Protein AF-A0A9X1S816-F1 (afdb_monomer_lite)

Secondary structure (DSSP, 8-state):
-HHHHHHHHHHHHHHHT-S---HHHHHHHHHHHHHHHHHTHHHHHHHHHHHHH-HHHHHHHHHHHHHHHHT-STTTTT-SSHHHHHHHHHHHHHHHHHHHHHHIIIIIS---TTHHHHHHHHHHHHHHHHS--

Foldseek 3Di:
DVVLLVVVLVLLVVVLVDPDQDLVSLLVSLVVVLVSCLVCLVVLVVLVVCVVVDVVSVVVVLVSLLVSLLPRDNLCVQPPDVVSSVVLSVLSSVLVVLSSVVSCCVRNVVVVVCVVVSSSVSSVSVSVSNDDD

Radius of gyration: 14.74 Å; chains: 1; bounding box: 39×20×40 Å

Organism: NCBI:txid2886936

pLDDT: mean 92.99, std 6.08, range [59.59, 97.62]

Structure (mmCIF, N/CA/C/O backbone):
data_AF-A0A9X1S816-F1
#
_entry.id   AF-A0A9X1S816-F1
#
loop_
_atom_site.group_PDB
_atom_site.id
_atom_site.type_symbol
_atom_site.label_atom_id
_atom_site.label_alt_id
_atom_site.label_comp_id
_atom_site.label_asym_id
_atom_site.label_entity_id
_atom_site.label_seq_id
_atom_site.pdbx_PDB_ins_code
_atom_site.Cartn_x
_atom_site.Cartn_y
_atom_site.Cartn_z
_atom_site.occupancy
_atom_site.B_iso_or_equiv
_atom_site.auth_seq_id
_atom_site.auth_comp_id
_atom_site.auth_asym_id
_atom_site.auth_atom_id
_atom_site.pdbx_PDB_model_num
ATOM 1 N N . MET A 1 1 ? -1.906 -6.540 -16.937 1.00 63.69 1 MET A N 1
ATOM 2 C CA . MET A 1 1 ? -2.715 -5.654 -16.070 1.00 63.69 1 MET A CA 1
ATOM 3 C C . MET A 1 1 ? -3.493 -6.494 -15.068 1.00 63.69 1 MET A C 1
ATOM 5 O O . MET A 1 1 ? -3.085 -6.479 -13.921 1.00 63.69 1 MET A O 1
ATOM 9 N N . ARG A 1 2 ? -4.466 -7.320 -15.490 1.00 69.31 2 ARG A N 1
ATOM 10 C CA . ARG A 1 2 ? -5.237 -8.191 -14.573 1.00 69.31 2 ARG A CA 1
ATOM 11 C C . ARG A 1 2 ? -4.383 -9.042 -13.622 1.00 69.31 2 ARG A C 1
ATOM 13 O O . ARG A 1 2 ? -4.620 -9.003 -12.426 1.00 69.31 2 ARG A O 1
ATOM 20 N N . ASP A 1 3 ? -3.345 -9.703 -14.132 1.00 71.69 3 ASP A N 1
ATOM 21 C CA . ASP A 1 3 ? -2.499 -10.574 -13.296 1.00 71.69 3 ASP A CA 1
ATOM 22 C C . ASP A 1 3 ? -1.773 -9.812 -12.166 1.00 71.69 3 ASP A C 1
ATOM 24 O O . ASP A 1 3 ? -1.607 -10.332 -11.070 1.00 71.69 3 ASP A O 1
ATOM 28 N N . ILE A 1 4 ? -1.396 -8.548 -12.396 1.00 85.06 4 ILE A N 1
ATOM 29 C CA . ILE A 1 4 ? -0.740 -7.705 -11.381 1.00 85.06 4 ILE A CA 1
ATOM 30 C C . ILE A 1 4 ? -1.759 -7.118 -10.410 1.00 85.06 4 ILE A C 1
ATOM 32 O O . ILE A 1 4 ? -1.477 -7.006 -9.221 1.00 85.06 4 ILE A O 1
ATOM 36 N N . GLU A 1 5 ? -2.951 -6.764 -10.890 1.00 86.56 5 GLU A N 1
ATOM 37 C CA . GLU A 1 5 ? -4.036 -6.291 -10.027 1.00 86.56 5 GLU A CA 1
ATOM 38 C C . GLU A 1 5 ? -4.415 -7.338 -8.977 1.00 86.56 5 GLU A C 1
ATOM 40 O O . GLU A 1 5 ? -4.597 -6.991 -7.808 1.00 86.56 5 GLU A O 1
ATOM 45 N N . ASP A 1 6 ? -4.487 -8.613 -9.365 1.00 89.69 6 ASP A N 1
ATOM 46 C CA . ASP A 1 6 ? -4.810 -9.706 -8.446 1.00 89.69 6 ASP A CA 1
ATOM 47 C C . ASP A 1 6 ? -3.744 -9.875 -7.354 1.00 89.69 6 ASP A C 1
ATOM 49 O O . ASP A 1 6 ? -4.093 -10.064 -6.181 1.00 89.69 6 ASP A O 1
ATOM 53 N N . GLU A 1 7 ? -2.464 -9.743 -7.711 1.00 92.62 7 GLU A N 1
ATOM 54 C CA . GLU A 1 7 ? -1.329 -9.804 -6.782 1.00 92.62 7 GLU A CA 1
ATOM 55 C C . GLU A 1 7 ? -1.271 -8.587 -5.848 1.00 92.62 7 GLU A C 1
ATOM 57 O O . GLU A 1 7 ? -1.096 -8.735 -4.634 1.00 92.62 7 GLU A O 1
ATOM 62 N N . ILE A 1 8 ? -1.505 -7.379 -6.373 1.00 91.69 8 ILE A N 1
ATOM 63 C CA . ILE A 1 8 ? -1.618 -6.153 -5.570 1.00 91.69 8 ILE A CA 1
ATOM 64 C C . ILE A 1 8 ? -2.766 -6.298 -4.572 1.00 91.69 8 ILE A C 1
ATOM 66 O O . ILE A 1 8 ? -2.583 -6.112 -3.365 1.00 91.69 8 ILE A O 1
ATOM 70 N N . ALA A 1 9 ? -3.946 -6.697 -5.050 1.00 93.00 9 ALA A N 1
ATOM 71 C CA . ALA A 1 9 ? -5.103 -6.925 -4.200 1.00 93.00 9 ALA A CA 1
ATOM 72 C C . ALA A 1 9 ? -4.820 -8.012 -3.151 1.00 93.00 9 ALA A C 1
ATOM 74 O O . ALA A 1 9 ? -5.243 -7.880 -2.002 1.00 93.00 9 ALA A O 1
ATOM 75 N N . ALA A 1 10 ? -4.074 -9.066 -3.498 1.00 94.12 10 ALA A N 1
ATOM 76 C CA . ALA A 1 10 ? -3.641 -10.085 -2.546 1.00 94.12 10 ALA A CA 1
ATOM 77 C C . ALA A 1 10 ? -2.714 -9.513 -1.464 1.00 94.12 10 ALA A C 1
ATOM 79 O O . ALA A 1 10 ? -2.893 -9.843 -0.291 1.00 94.12 10 ALA A O 1
ATOM 80 N N . GLY A 1 11 ? -1.783 -8.626 -1.822 1.00 95.69 11 GLY A N 1
ATOM 81 C CA . GLY A 1 11 ? -0.905 -7.928 -0.880 1.00 95.69 11 GLY A CA 1
ATOM 82 C C . GLY A 1 11 ? -1.674 -7.128 0.175 1.00 95.69 11 GLY A C 1
ATOM 83 O O . GLY A 1 11 ? -1.409 -7.263 1.372 1.00 95.69 11 GLY A O 1
ATOM 84 N N . TYR A 1 12 ? -2.685 -6.364 -0.240 1.00 95.25 12 TYR A N 1
ATOM 85 C CA . TYR A 1 12 ? -3.533 -5.604 0.687 1.00 95.25 12 TYR A CA 1
ATOM 86 C C . TYR A 1 12 ? -4.521 -6.478 1.470 1.00 95.25 12 TYR A C 1
ATOM 88 O O . TYR A 1 12 ? -4.800 -6.191 2.633 1.00 95.25 12 TYR A O 1
ATOM 96 N N . ARG A 1 13 ? -5.003 -7.592 0.902 1.00 94.44 13 ARG A N 1
ATOM 97 C CA . ARG A 1 13 ? -5.759 -8.593 1.678 1.00 94.44 13 ARG A CA 1
ATOM 98 C C . ARG A 1 13 ? -4.906 -9.204 2.790 1.00 94.44 13 ARG A C 1
ATOM 100 O O . ARG A 1 13 ? -5.412 -9.414 3.888 1.00 94.44 13 ARG A O 1
ATOM 107 N N . ARG A 1 14 ? -3.617 -9.465 2.532 1.00 95.44 14 ARG A N 1
ATOM 108 C CA . ARG A 1 14 ? -2.678 -9.929 3.567 1.00 95.44 14 ARG A CA 1
ATOM 109 C C . ARG A 1 14 ? -2.470 -8.875 4.649 1.00 95.44 14 ARG A C 1
ATOM 111 O O . ARG A 1 14 ? -2.520 -9.248 5.815 1.00 95.44 14 ARG A O 1
ATOM 118 N N . LEU A 1 15 ? -2.325 -7.595 4.279 1.00 96.06 15 LEU A N 1
ATOM 119 C CA . LEU A 1 15 ? -2.268 -6.481 5.238 1.00 96.06 15 LEU A CA 1
ATOM 120 C C . LEU A 1 15 ? -3.471 -6.510 6.182 1.00 96.06 15 LEU A C 1
ATOM 122 O O . LEU A 1 15 ? -3.297 -6.511 7.396 1.00 96.06 15 LEU A O 1
ATOM 126 N N . ASP A 1 16 ? -4.685 -6.581 5.629 1.00 95.00 16 ASP A N 1
ATOM 127 C CA . ASP A 1 16 ? -5.917 -6.578 6.424 1.00 95.00 16 ASP A CA 1
ATOM 128 C C . ASP A 1 16 ? -6.013 -7.794 7.360 1.00 95.00 16 ASP A C 1
ATOM 130 O O . ASP A 1 16 ? -6.587 -7.713 8.443 1.00 95.00 16 ASP A O 1
ATOM 134 N N . ALA A 1 17 ? -5.416 -8.923 6.970 1.00 93.81 17 ALA A N 1
ATOM 135 C CA . ALA A 1 17 ? -5.441 -10.177 7.717 1.00 93.81 17 ALA A CA 1
ATOM 136 C C . ALA A 1 17 ? -4.320 -10.328 8.766 1.00 93.81 17 ALA A C 1
ATOM 138 O O . ALA A 1 17 ? -4.297 -11.341 9.469 1.00 93.81 17 ALA A O 1
ATOM 139 N N . LEU A 1 18 ? -3.395 -9.367 8.899 1.00 94.81 18 LEU A N 1
ATOM 140 C CA . LEU A 1 18 ? -2.275 -9.463 9.848 1.00 94.81 18 LEU A CA 1
ATOM 141 C C . LEU A 1 18 ? -2.768 -9.627 11.296 1.00 94.81 18 LEU A C 1
ATOM 143 O O . LEU A 1 18 ? -3.725 -8.977 11.695 1.00 94.81 18 LEU A O 1
ATOM 147 N N . PRO A 1 19 ? -2.120 -10.425 12.157 1.00 87.06 19 PRO A N 1
ATOM 148 C CA . PRO A 1 19 ? -2.604 -10.648 13.525 1.00 87.06 19 PRO A CA 1
ATOM 149 C C . PRO A 1 19 ? -2.621 -9.369 14.387 1.00 87.06 19 PRO A C 1
ATOM 151 O O . PRO A 1 19 ? -3.432 -9.257 15.306 1.00 87.06 19 PRO A O 1
ATOM 154 N N . GLY A 1 20 ? -1.785 -8.379 14.061 1.00 91.00 20 GLY A N 1
ATOM 155 C CA . GLY A 1 20 ? -1.707 -7.072 14.713 1.00 91.00 20 GLY A CA 1
ATOM 156 C C . GLY A 1 20 ? -0.986 -6.046 13.836 1.00 91.00 20 GLY A C 1
ATOM 157 O O . GLY A 1 20 ? -0.503 -6.390 12.760 1.00 91.00 20 GLY A O 1
ATOM 158 N N . TYR A 1 21 ? -0.923 -4.796 14.299 1.00 92.69 21 TYR A N 1
ATOM 159 C CA . TYR A 1 21 ? -0.434 -3.657 13.511 1.00 92.69 21 TYR A CA 1
ATOM 160 C C . TYR A 1 21 ? 0.635 -2.844 14.247 1.00 92.69 21 TYR A C 1
ATOM 162 O O . TYR A 1 21 ? 0.547 -1.625 14.314 1.00 92.69 21 TYR A O 1
ATOM 170 N N . ASP A 1 22 ? 1.638 -3.502 14.829 1.00 95.19 22 ASP A N 1
ATOM 171 C CA . ASP A 1 22 ? 2.805 -2.777 15.335 1.00 95.19 22 ASP A CA 1
ATOM 172 C C . ASP A 1 22 ? 3.770 -2.387 14.200 1.00 95.19 22 ASP A C 1
ATOM 174 O O . ASP A 1 22 ? 3.681 -2.870 13.067 1.00 95.19 22 ASP A O 1
ATOM 178 N N . PHE A 1 23 ? 4.710 -1.494 14.515 1.00 95.81 23 PHE A N 1
ATOM 179 C CA . PHE A 1 23 ? 5.695 -1.003 13.552 1.00 95.81 23 PHE A CA 1
ATOM 180 C C . PHE A 1 23 ? 6.484 -2.133 12.875 1.00 95.81 23 PHE A C 1
ATOM 182 O O . PHE A 1 23 ? 6.691 -2.082 11.665 1.00 95.81 23 PHE A O 1
ATOM 189 N N . THR A 1 24 ? 6.917 -3.149 13.625 1.00 96.62 24 THR A N 1
ATOM 190 C CA . THR A 1 24 ? 7.720 -4.255 13.088 1.00 96.62 24 THR A CA 1
ATOM 191 C C . THR A 1 24 ? 6.906 -5.080 12.099 1.00 96.62 24 THR A C 1
ATOM 193 O O . THR A 1 24 ? 7.404 -5.404 11.021 1.00 96.62 24 THR A O 1
ATOM 196 N N . VAL A 1 25 ? 5.649 -5.376 12.427 1.00 96.62 25 VAL A N 1
ATOM 197 C CA . VAL A 1 25 ? 4.734 -6.133 11.565 1.00 96.62 25 VAL A CA 1
ATOM 198 C C . VAL A 1 25 ? 4.424 -5.371 10.275 1.00 96.62 25 VAL A C 1
ATOM 200 O O . VAL A 1 25 ? 4.557 -5.923 9.183 1.00 96.62 25 VAL A O 1
ATOM 203 N N . LEU A 1 26 ? 4.086 -4.084 10.372 1.00 96.81 26 LEU A N 1
ATOM 204 C CA . LEU A 1 26 ? 3.798 -3.245 9.203 1.00 96.81 26 LEU A CA 1
ATOM 205 C C . LEU A 1 26 ? 5.031 -3.049 8.315 1.00 96.81 26 LEU A C 1
ATOM 207 O O . LEU A 1 26 ? 4.936 -3.044 7.088 1.00 96.81 26 LEU A O 1
ATOM 211 N N . ARG A 1 27 ? 6.207 -2.924 8.931 1.00 97.25 27 ARG A N 1
ATOM 212 C CA . ARG A 1 27 ? 7.472 -2.834 8.208 1.00 97.25 27 ARG A CA 1
ATOM 213 C C . ARG A 1 27 ? 7.810 -4.133 7.483 1.00 97.25 27 ARG A C 1
ATOM 215 O O . ARG A 1 27 ? 8.280 -4.075 6.352 1.00 97.25 27 ARG A O 1
ATOM 222 N N . ALA A 1 28 ? 7.573 -5.287 8.105 1.00 96.75 28 ALA A N 1
ATOM 223 C CA . ALA A 1 28 ? 7.758 -6.581 7.454 1.00 96.75 28 ALA A CA 1
ATOM 224 C C . ALA A 1 28 ? 6.832 -6.723 6.236 1.00 96.75 28 ALA A C 1
ATOM 226 O O . ALA A 1 28 ? 7.296 -7.090 5.161 1.00 96.75 28 ALA A O 1
ATOM 227 N N . TRP A 1 29 ? 5.568 -6.309 6.359 1.00 97.56 29 TRP A N 1
ATOM 228 C CA . TRP A 1 29 ? 4.643 -6.280 5.225 1.00 97.56 29 TRP A CA 1
ATOM 229 C C . TRP A 1 29 ? 5.140 -5.387 4.075 1.00 97.56 29 TRP A C 1
ATOM 231 O O . TRP A 1 29 ? 5.060 -5.780 2.916 1.00 97.56 29 TRP A O 1
ATOM 241 N N . LEU A 1 30 ? 5.722 -4.216 4.358 1.00 97.50 30 LEU A N 1
ATOM 242 C CA . LEU A 1 30 ? 6.313 -3.370 3.309 1.00 97.50 30 LEU A CA 1
ATOM 243 C C . LEU A 1 30 ? 7.467 -4.053 2.563 1.00 97.50 30 LEU A C 1
ATOM 245 O O . LEU A 1 30 ? 7.646 -3.808 1.371 1.00 97.50 30 LEU A O 1
ATOM 249 N N . VAL A 1 31 ? 8.239 -4.901 3.247 1.00 95.88 31 VAL A N 1
ATOM 250 C CA . VAL A 1 31 ? 9.291 -5.707 2.613 1.00 95.88 31 VAL A CA 1
ATOM 251 C C . VAL A 1 31 ? 8.678 -6.761 1.687 1.00 95.88 31 VAL A C 1
ATOM 253 O O . VAL A 1 31 ? 9.158 -6.919 0.571 1.00 95.88 31 VAL A O 1
ATOM 256 N N . GLU A 1 32 ? 7.577 -7.405 2.075 1.00 95.12 32 GLU A N 1
ATOM 257 C CA . GLU A 1 32 ? 6.850 -8.331 1.189 1.00 95.12 32 GLU A CA 1
ATOM 258 C C . GLU A 1 32 ? 6.272 -7.616 -0.04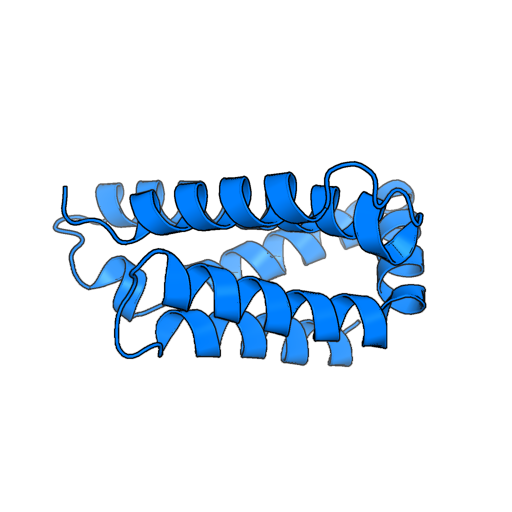2 1.00 95.12 32 GLU A C 1
ATOM 260 O O . GLU A 1 32 ? 6.353 -8.115 -1.163 1.00 95.12 32 GLU A O 1
ATOM 265 N N . ILE A 1 33 ? 5.703 -6.418 0.130 1.00 96.38 33 ILE A N 1
ATOM 266 C CA . ILE A 1 33 ? 5.217 -5.623 -1.008 1.00 96.38 33 ILE A CA 1
ATOM 267 C C . ILE A 1 33 ? 6.373 -5.213 -1.912 1.00 96.38 33 ILE A C 1
ATOM 269 O O . ILE A 1 33 ? 6.219 -5.207 -3.131 1.00 96.38 33 ILE A O 1
ATOM 273 N N . ARG A 1 34 ? 7.549 -4.917 -1.354 1.00 94.62 34 ARG A N 1
ATOM 274 C CA . ARG A 1 34 ? 8.738 -4.671 -2.168 1.00 94.62 34 ARG A CA 1
ATOM 275 C C . ARG A 1 34 ? 9.055 -5.874 -3.061 1.00 94.62 34 ARG A C 1
ATOM 277 O O . ARG A 1 34 ? 9.377 -5.656 -4.221 1.00 94.62 34 ARG A O 1
ATOM 284 N N . GLU A 1 35 ? 8.966 -7.109 -2.571 1.00 93.06 35 GLU A N 1
ATOM 285 C CA . GLU A 1 35 ? 9.252 -8.301 -3.391 1.00 93.06 35 GLU A CA 1
ATOM 286 C C . GLU A 1 35 ? 8.333 -8.387 -4.618 1.00 93.06 35 GLU A C 1
ATOM 288 O O . GLU A 1 35 ? 8.777 -8.751 -5.708 1.00 93.06 35 GLU A O 1
ATOM 293 N N . LEU A 1 36 ? 7.070 -7.976 -4.471 1.00 93.50 36 LEU A N 1
ATOM 294 C CA . LEU A 1 36 ? 6.125 -7.851 -5.582 1.00 93.50 36 LEU A CA 1
ATOM 295 C C . LEU A 1 36 ? 6.582 -6.787 -6.595 1.00 93.50 36 LEU A C 1
ATOM 297 O O . LEU A 1 36 ? 6.545 -7.028 -7.800 1.00 93.50 36 LEU A O 1
ATOM 301 N N . TRP A 1 37 ? 7.066 -5.638 -6.127 1.00 94.50 37 TRP A N 1
ATOM 302 C CA . TRP A 1 37 ? 7.594 -4.580 -6.997 1.00 94.50 37 TRP A CA 1
ATOM 303 C C . TRP A 1 37 ? 8.894 -4.962 -7.701 1.00 94.50 37 TRP A C 1
ATOM 305 O O . TRP A 1 37 ? 9.055 -4.647 -8.878 1.00 94.50 37 TRP A O 1
ATOM 315 N N . ASP A 1 38 ? 9.792 -5.664 -7.014 1.00 92.06 38 ASP A N 1
ATOM 316 C CA . ASP A 1 38 ? 11.024 -6.191 -7.602 1.00 9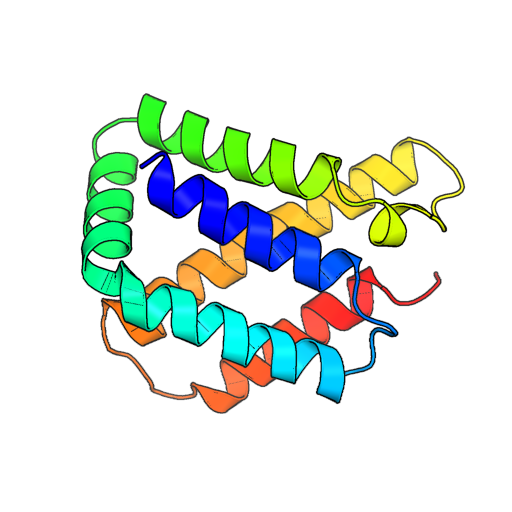2.06 38 ASP A CA 1
ATOM 317 C C . ASP A 1 38 ? 10.679 -7.230 -8.695 1.00 92.06 38 ASP A C 1
ATOM 319 O O . ASP A 1 38 ? 11.229 -7.177 -9.800 1.00 92.06 38 ASP A O 1
ATOM 323 N N . THR A 1 39 ? 9.706 -8.113 -8.429 1.00 92.62 39 THR A N 1
ATOM 324 C CA . THR A 1 39 ? 9.250 -9.166 -9.359 1.00 92.62 39 THR A CA 1
ATOM 325 C C . THR A 1 39 ? 8.609 -8.600 -10.627 1.00 92.62 39 THR A C 1
ATOM 327 O O . THR A 1 39 ? 8.934 -9.056 -11.720 1.00 92.62 39 THR A O 1
ATOM 330 N N . TYR A 1 40 ? 7.733 -7.598 -10.496 1.00 93.31 40 TYR A N 1
ATOM 331 C CA . TYR A 1 40 ? 6.955 -7.024 -11.606 1.00 93.31 40 TYR A CA 1
ATOM 332 C C . TYR A 1 40 ? 7.456 -5.637 -12.046 1.00 93.31 40 TYR A C 1
ATOM 334 O O . TYR A 1 40 ? 6.693 -4.798 -12.531 1.00 93.31 40 TYR A O 1
ATOM 342 N N . SER A 1 41 ? 8.744 -5.345 -11.842 1.00 93.44 41 SER A N 1
ATOM 343 C CA . SER A 1 41 ? 9.322 -4.009 -12.065 1.00 93.44 41 SER A CA 1
ATOM 344 C C . SER A 1 41 ? 9.159 -3.494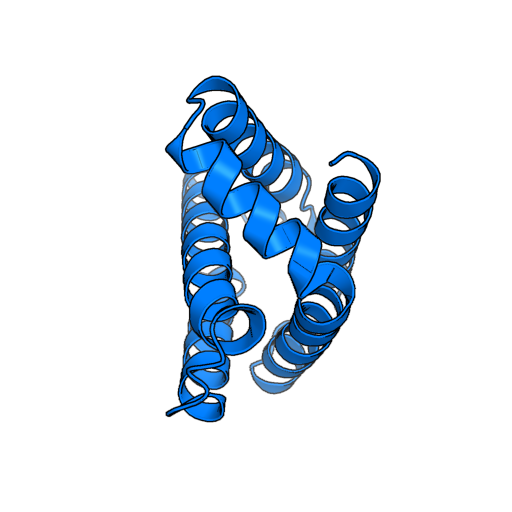 -13.503 1.00 93.44 41 SER A C 1
ATOM 346 O O . SER A 1 41 ? 8.935 -2.297 -13.708 1.00 93.44 41 SER A O 1
ATOM 348 N N . ILE A 1 42 ? 9.220 -4.382 -14.503 1.00 93.00 42 ILE A N 1
ATOM 349 C CA . ILE A 1 42 ? 9.019 -4.043 -15.922 1.00 93.00 42 ILE A CA 1
ATOM 350 C C . ILE A 1 42 ? 7.571 -3.617 -16.163 1.00 93.00 42 ILE A C 1
ATOM 352 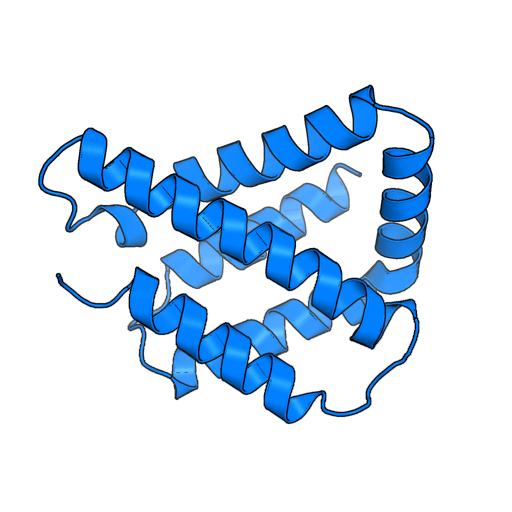O O . ILE A 1 42 ? 7.305 -2.622 -16.840 1.00 93.00 42 ILE A O 1
ATOM 356 N N . GLU A 1 43 ? 6.623 -4.351 -15.601 1.00 94.00 43 GLU A N 1
ATOM 357 C CA . GLU A 1 43 ? 5.208 -4.089 -15.768 1.00 94.00 43 GLU A CA 1
ATOM 358 C C . GLU A 1 43 ? 4.763 -2.841 -15.008 1.00 94.00 43 GLU A C 1
ATOM 360 O O . GLU A 1 43 ? 3.975 -2.066 -15.549 1.00 94.00 43 GLU A O 1
ATOM 365 N N . PHE A 1 44 ? 5.316 -2.577 -13.819 1.00 94.50 44 PHE A N 1
ATOM 366 C CA . PHE A 1 44 ? 5.126 -1.299 -13.129 1.00 94.50 44 PHE A CA 1
ATOM 367 C C . PHE A 1 44 ? 5.678 -0.125 -13.949 1.00 94.50 44 PHE A C 1
ATOM 369 O O . PHE A 1 44 ? 5.022 0.912 -14.057 1.00 94.50 44 PHE A O 1
ATOM 376 N N . ALA A 1 45 ? 6.838 -0.283 -14.599 1.00 94.25 45 ALA A N 1
ATOM 377 C CA . ALA A 1 45 ? 7.378 0.742 -15.495 1.00 94.25 45 ALA A CA 1
ATOM 378 C C . ALA A 1 45 ? 6.450 1.016 -16.690 1.00 94.25 45 ALA A C 1
ATOM 380 O O . ALA A 1 45 ? 6.220 2.173 -17.050 1.00 94.25 45 ALA A O 1
ATOM 381 N N . ALA A 1 46 ? 5.914 -0.043 -17.299 1.00 93.88 46 ALA A N 1
ATOM 382 C CA . ALA A 1 46 ? 4.967 0.065 -18.402 1.00 93.88 46 ALA A CA 1
ATOM 383 C C . ALA A 1 46 ? 3.643 0.707 -17.954 1.00 93.88 46 ALA A C 1
ATOM 385 O O . ALA A 1 46 ? 3.095 1.536 -18.680 1.00 93.88 46 ALA A O 1
ATOM 386 N N . MET A 1 47 ? 3.160 0.376 -16.752 1.00 93.12 47 MET A N 1
ATOM 387 C CA . MET A 1 47 ? 1.952 0.961 -16.169 1.00 93.12 47 MET A CA 1
ATOM 388 C C . MET A 1 47 ? 2.092 2.473 -15.985 1.00 93.12 47 MET A C 1
ATOM 390 O O . MET A 1 47 ? 1.224 3.224 -16.415 1.00 93.12 47 MET A O 1
ATOM 394 N N . GLU A 1 48 ? 3.207 2.937 -15.421 1.00 93.50 48 GLU A N 1
ATOM 395 C CA . GLU A 1 48 ? 3.478 4.369 -15.233 1.00 93.50 48 GLU A CA 1
ATOM 396 C C . GLU A 1 48 ? 3.513 5.136 -16.562 1.00 93.50 48 GLU A C 1
ATOM 398 O O . GLU A 1 48 ? 2.982 6.244 -16.661 1.00 93.50 48 GLU A O 1
ATOM 403 N N . GLN A 1 49 ? 4.090 4.543 -17.612 1.00 94.25 49 GLN A N 1
ATOM 404 C CA . GLN A 1 49 ? 4.068 5.137 -18.952 1.00 94.25 49 GLN A CA 1
ATOM 405 C C . GLN A 1 49 ? 2.651 5.186 -19.532 1.00 94.25 49 GLN A C 1
ATOM 407 O O . GLN A 1 49 ? 2.265 6.201 -20.113 1.00 94.25 49 GLN A O 1
ATOM 412 N N . ALA A 1 50 ? 1.874 4.114 -19.362 1.00 94.69 50 ALA A N 1
ATOM 413 C CA . ALA A 1 50 ? 0.502 4.036 -19.847 1.00 94.69 50 ALA A CA 1
ATOM 414 C C . ALA A 1 50 ? -0.410 5.047 -19.135 1.00 94.69 50 ALA A C 1
ATOM 416 O O . ALA A 1 50 ? -1.119 5.785 -19.809 1.00 94.69 50 ALA A O 1
ATOM 417 N N . MET A 1 51 ? -0.329 5.158 -17.805 1.00 95.00 51 MET A N 1
ATOM 418 C CA . MET A 1 51 ? -1.087 6.146 -17.024 1.00 95.00 51 MET A CA 1
ATOM 419 C C . MET A 1 51 ? -0.768 7.590 -17.431 1.00 95.00 51 MET A C 1
ATOM 421 O O . MET A 1 51 ? -1.649 8.444 -17.417 1.00 95.00 51 MET A O 1
ATOM 425 N N . ALA A 1 52 ? 0.482 7.880 -17.805 1.00 94.81 52 ALA A N 1
ATOM 426 C CA . ALA A 1 52 ? 0.872 9.209 -18.273 1.00 94.81 52 ALA A CA 1
ATOM 427 C C . ALA A 1 52 ? 0.342 9.535 -19.683 1.00 94.81 52 ALA A C 1
ATOM 429 O O . ALA A 1 52 ? 0.183 10.709 -20.017 1.00 94.81 52 ALA A O 1
ATOM 430 N N . ALA A 1 53 ? 0.108 8.516 -20.513 1.00 96.69 53 ALA A N 1
ATOM 431 C CA . ALA A 1 53 ? -0.318 8.669 -21.903 1.00 96.69 53 ALA A CA 1
ATOM 432 C C . ALA A 1 53 ? -1.839 8.545 -22.101 1.00 96.69 53 ALA A C 1
ATOM 434 O O . ALA A 1 53 ? -2.373 9.139 -23.037 1.00 96.69 53 ALA A O 1
ATOM 435 N N . ASP A 1 54 ? -2.527 7.786 -21.246 1.00 96.75 54 ASP A N 1
ATOM 436 C CA . ASP A 1 54 ? -3.951 7.471 -21.356 1.00 96.75 54 ASP A CA 1
ATOM 437 C C . ASP A 1 54 ? -4.660 7.654 -20.005 1.00 96.75 54 ASP A C 1
ATOM 439 O O . ASP A 1 54 ? -4.436 6.915 -19.041 1.00 96.75 54 ASP A O 1
ATOM 443 N N . THR A 1 55 ? -5.564 8.635 -19.947 1.00 95.81 55 THR A N 1
ATOM 444 C CA . THR A 1 55 ? -6.334 8.949 -18.738 1.00 95.81 55 THR A CA 1
ATOM 445 C C . THR A 1 55 ? -7.236 7.799 -18.302 1.00 95.81 55 THR A C 1
ATOM 447 O O . THR A 1 55 ? -7.442 7.632 -17.106 1.00 95.81 55 THR A O 1
ATOM 450 N N . ALA A 1 56 ? -7.732 6.969 -19.228 1.00 96.31 56 ALA A N 1
ATOM 451 C CA . ALA A 1 56 ? -8.572 5.826 -18.874 1.00 96.31 56 ALA A CA 1
ATOM 452 C C . ALA A 1 56 ? -7.788 4.770 -18.078 1.00 96.31 56 ALA A C 1
ATOM 454 O O . ALA A 1 56 ? -8.342 4.129 -17.187 1.00 96.31 56 ALA A O 1
ATOM 455 N N . VAL A 1 57 ? -6.489 4.621 -18.358 1.00 94.06 57 VAL A N 1
ATOM 456 C CA . VAL A 1 57 ? -5.606 3.725 -17.597 1.00 94.06 57 VAL A CA 1
ATOM 457 C C . VAL A 1 57 ? -5.361 4.277 -16.193 1.00 94.06 57 VAL A C 1
ATOM 459 O O . VAL A 1 57 ? -5.422 3.524 -15.223 1.00 94.06 57 VAL A O 1
ATOM 462 N N . ALA A 1 58 ? -5.133 5.587 -16.064 1.00 94.94 58 ALA A N 1
ATOM 463 C CA . ALA A 1 58 ? -4.986 6.236 -14.760 1.00 94.94 58 ALA A CA 1
ATOM 464 C C . ALA A 1 58 ? -6.269 6.140 -13.910 1.00 94.94 58 ALA A C 1
ATOM 466 O O . ALA A 1 58 ? -6.202 5.853 -12.712 1.00 94.94 58 ALA A O 1
ATOM 467 N N . ASP A 1 59 ? -7.435 6.329 -14.533 1.00 96.12 59 ASP A N 1
ATOM 468 C CA . ASP A 1 59 ? -8.737 6.199 -13.876 1.00 96.12 59 ASP A CA 1
ATOM 469 C C . ASP A 1 59 ? -8.989 4.763 -13.401 1.00 96.12 59 ASP A C 1
ATOM 471 O O . ASP A 1 59 ? -9.454 4.564 -12.275 1.00 96.12 59 ASP A O 1
ATOM 475 N N . GLU A 1 60 ? -8.644 3.758 -14.213 1.00 94.81 60 GLU A N 1
ATOM 476 C CA . GLU A 1 60 ? -8.785 2.352 -13.826 1.00 94.81 60 GLU A CA 1
ATOM 477 C C . GLU A 1 60 ? -7.832 1.978 -12.686 1.00 94.81 60 GLU A C 1
ATOM 479 O O . GLU A 1 60 ? -8.261 1.327 -11.731 1.00 94.81 60 GLU A O 1
ATOM 484 N N . TRP A 1 61 ? -6.580 2.453 -12.714 1.00 94.50 61 TRP A N 1
ATOM 485 C CA . TRP A 1 61 ? -5.626 2.242 -11.620 1.00 94.50 61 TRP A CA 1
ATOM 486 C C . TRP A 1 61 ? -6.158 2.804 -10.299 1.00 94.50 61 TRP A C 1
ATOM 488 O O . TRP A 1 61 ? -6.251 2.093 -9.297 1.00 94.50 61 TRP A O 1
ATOM 498 N N . LEU A 1 62 ? -6.605 4.063 -10.300 1.00 95.06 62 LEU A N 1
ATOM 499 C CA . LEU A 1 62 ? 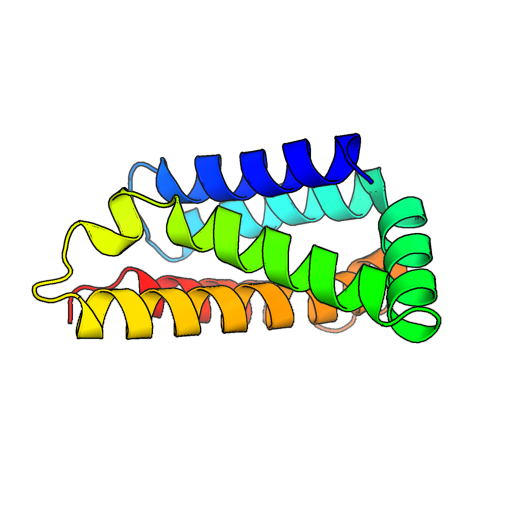-7.197 4.684 -9.117 1.00 95.06 62 LEU A CA 1
ATOM 500 C C . LEU A 1 62 ? -8.487 3.972 -8.679 1.00 95.06 62 LEU A C 1
ATOM 502 O O . LEU A 1 62 ? -8.741 3.812 -7.481 1.00 95.06 62 LEU A O 1
ATOM 506 N N . GLY A 1 63 ? -9.303 3.530 -9.636 1.00 95.19 63 GLY A N 1
ATOM 507 C CA . GLY A 1 63 ? -10.489 2.715 -9.394 1.00 95.19 63 GLY A CA 1
ATOM 508 C C . GLY A 1 63 ? -10.152 1.411 -8.674 1.00 95.19 63 GLY A C 1
ATOM 509 O O . GLY A 1 63 ? -10.805 1.068 -7.687 1.00 95.19 63 GLY A O 1
ATOM 510 N N . MET A 1 64 ? -9.098 0.720 -9.102 1.00 94.75 64 MET A N 1
ATOM 511 C CA . MET A 1 64 ? -8.593 -0.497 -8.473 1.00 94.75 64 MET A CA 1
ATOM 512 C C . MET A 1 64 ? -8.137 -0.245 -7.029 1.00 94.75 64 MET A C 1
ATOM 514 O O . MET A 1 64 ? -8.623 -0.933 -6.128 1.00 94.75 64 MET A O 1
ATOM 518 N N . LEU A 1 65 ? -7.342 0.800 -6.766 1.00 95.00 65 LEU A N 1
ATOM 519 C CA . LEU A 1 65 ? -6.924 1.161 -5.400 1.00 95.00 65 LEU A CA 1
ATOM 520 C C . LEU A 1 65 ? -8.127 1.456 -4.482 1.00 95.00 65 LEU A C 1
ATOM 522 O O . LEU A 1 65 ? -8.175 1.026 -3.324 1.00 95.00 65 LEU A O 1
ATOM 526 N N . ARG A 1 66 ? -9.153 2.144 -4.999 1.00 95.62 66 ARG A N 1
ATOM 527 C CA . ARG A 1 66 ? -10.405 2.414 -4.267 1.00 95.62 66 ARG A CA 1
ATOM 528 C C . ARG A 1 66 ? -11.202 1.144 -3.966 1.00 95.62 66 ARG A C 1
ATOM 530 O O . ARG A 1 66 ? -11.741 1.021 -2.868 1.00 95.62 66 ARG A O 1
ATOM 537 N N . ARG A 1 67 ? -11.276 0.195 -4.905 1.00 94.81 67 ARG A N 1
ATOM 538 C CA . ARG A 1 67 ? -11.950 -1.099 -4.690 1.00 94.81 67 ARG A CA 1
ATOM 539 C C . ARG A 1 67 ? -11.216 -1.942 -3.649 1.00 94.81 67 ARG A C 1
ATOM 541 O O . ARG A 1 67 ? -11.858 -2.480 -2.751 1.00 94.81 67 ARG A O 1
ATOM 548 N N . VAL A 1 68 ? -9.888 -2.019 -3.742 1.00 94.31 68 VAL A N 1
ATOM 549 C CA . VAL A 1 68 ? -9.050 -2.768 -2.795 1.00 94.31 68 VAL A CA 1
ATOM 550 C C . VAL A 1 68 ? -9.176 -2.185 -1.389 1.00 94.31 68 VAL A C 1
ATOM 552 O O . VAL A 1 68 ? -9.531 -2.917 -0.466 1.00 94.31 68 VAL A O 1
ATOM 555 N N . SER A 1 69 ? -8.989 -0.872 -1.231 1.00 94.62 69 SER A N 1
ATOM 556 C CA . SER A 1 69 ? -9.160 -0.193 0.063 1.00 94.62 69 SER A CA 1
ATOM 557 C C . SER A 1 69 ? -10.556 -0.406 0.649 1.00 94.62 69 SER A C 1
ATOM 559 O O . SER A 1 69 ? -10.681 -0.847 1.786 1.00 94.62 69 SER A O 1
ATOM 561 N N . GLY A 1 70 ? -11.608 -0.205 -0.150 1.00 94.12 70 GLY A N 1
ATOM 562 C CA . GLY A 1 70 ? -12.996 -0.380 0.282 1.00 94.12 70 GLY A CA 1
ATOM 563 C C . GLY A 1 70 ? -13.354 -1.802 0.731 1.00 94.12 70 GLY A C 1
ATOM 564 O O . GLY A 1 70 ? -14.347 -1.968 1.441 1.00 94.12 70 GLY A O 1
ATOM 565 N N . SER A 1 71 ? -12.560 -2.806 0.340 1.00 93.19 71 SER A N 1
ATOM 566 C CA . SER A 1 71 ? -12.764 -4.217 0.694 1.00 93.19 71 SER A CA 1
ATOM 567 C C . SER A 1 71 ? -12.128 -4.646 2.023 1.00 93.19 71 SER A C 1
ATOM 569 O O . SER A 1 71 ? -12.431 -5.739 2.502 1.00 93.19 71 SER A O 1
ATOM 571 N N . MET A 1 72 ? -11.271 -3.813 2.625 1.00 93.00 72 MET A N 1
ATOM 572 C CA . MET A 1 72 ? -10.607 -4.126 3.895 1.00 93.00 72 MET A CA 1
ATOM 573 C C . MET A 1 72 ? -11.618 -4.150 5.045 1.00 93.00 72 MET A C 1
ATOM 575 O O . MET A 1 72 ? -12.359 -3.197 5.255 1.00 93.00 72 MET A O 1
ATOM 579 N N . GLN A 1 73 ? -11.667 -5.237 5.805 1.00 92.94 73 GLN A N 1
ATOM 580 C CA . GLN A 1 73 ? -12.614 -5.420 6.903 1.00 92.94 73 GLN A CA 1
ATOM 581 C C . GLN A 1 73 ? -12.021 -4.988 8.241 1.00 92.94 73 GLN A C 1
ATOM 583 O O . GLN A 1 73 ? -12.679 -4.287 9.013 1.00 92.94 73 GLN A O 1
ATOM 588 N N . ARG A 1 74 ? -10.778 -5.382 8.542 1.00 91.12 74 ARG A N 1
ATOM 589 C CA . ARG A 1 74 ? -10.173 -5.096 9.852 1.00 91.12 74 ARG A CA 1
ATOM 590 C C . ARG A 1 74 ? -9.850 -3.621 10.007 1.00 91.12 74 ARG A C 1
ATOM 592 O O . ARG A 1 74 ? -10.094 -3.088 11.089 1.00 91.12 74 ARG A O 1
ATOM 599 N N . LEU A 1 75 ? -9.422 -2.947 8.939 1.00 90.56 75 LEU A N 1
ATOM 600 C CA . LEU A 1 75 ? -9.196 -1.496 8.950 1.00 90.56 75 LEU A CA 1
ATOM 601 C C . LEU A 1 75 ? -10.432 -0.690 9.401 1.00 90.56 75 LEU A C 1
ATOM 603 O O . LEU A 1 75 ? -10.301 0.296 10.129 1.00 90.56 75 LEU A O 1
ATOM 607 N N . TYR A 1 76 ? -11.632 -1.110 8.990 1.00 92.88 76 TYR A N 1
ATOM 608 C CA . TYR A 1 76 ? -12.878 -0.388 9.279 1.00 92.88 76 TYR A CA 1
ATOM 609 C C . TYR A 1 76 ? -13.656 -0.939 10.475 1.00 92.88 76 TYR A C 1
ATOM 611 O O . TYR A 1 76 ? -14.650 -0.343 10.877 1.00 92.88 76 TYR A O 1
ATOM 619 N N . SER A 1 77 ? -13.202 -2.039 11.081 1.00 90.81 77 SER A N 1
ATOM 620 C CA . SER A 1 77 ? -13.901 -2.702 12.194 1.00 90.81 77 SER A CA 1
ATOM 621 C C . SER A 1 77 ? -14.116 -1.819 13.432 1.00 90.81 77 SER A C 1
ATOM 623 O O . SER A 1 77 ? -14.980 -2.119 14.253 1.00 90.81 77 SER A O 1
ATOM 625 N N . THR A 1 78 ? -13.349 -0.733 13.561 1.00 88.31 78 THR A N 1
ATOM 626 C CA . THR A 1 78 ? -13.418 0.227 14.671 1.00 88.31 78 THR A CA 1
ATOM 627 C C . THR A 1 78 ? -14.063 1.562 14.296 1.00 88.31 78 THR A C 1
ATOM 629 O O . THR A 1 78 ? -14.139 2.444 15.146 1.00 88.31 78 THR A O 1
ATOM 632 N N . CYS A 1 79 ? -14.507 1.745 13.049 1.00 92.25 79 CYS A N 1
ATOM 633 C CA . CYS A 1 79 ? -15.205 2.962 12.637 1.00 92.25 79 CYS A CA 1
ATOM 634 C C . CYS A 1 79 ? -16.608 3.001 13.262 1.00 92.25 79 CYS A C 1
ATOM 636 O O . CYS A 1 79 ? -17.385 2.056 13.128 1.00 92.25 79 CYS A O 1
ATOM 638 N N . ALA A 1 80 ? -16.949 4.108 13.917 1.00 92.75 80 ALA A N 1
ATOM 639 C CA . ALA A 1 80 ? -18.248 4.337 14.543 1.00 92.75 80 ALA A CA 1
ATOM 640 C C . ALA A 1 80 ? -19.291 4.921 13.573 1.00 92.75 80 ALA A C 1
ATOM 642 O O . ALA A 1 80 ? -20.484 4.933 13.881 1.00 92.75 80 ALA A O 1
ATOM 643 N N . SER A 1 81 ? -18.863 5.417 12.408 1.00 94.38 81 SER A N 1
ATOM 644 C CA . SER A 1 81 ? -19.738 6.018 11.396 1.00 94.38 81 SER A CA 1
ATOM 645 C C . SER A 1 81 ? -19.229 5.797 9.970 1.00 94.38 81 SER A C 1
ATOM 647 O O . SER A 1 81 ? -18.056 5.486 9.756 1.00 94.38 81 SER A O 1
ATOM 649 N N . GLU A 1 82 ? -20.107 6.010 8.983 1.00 94.38 82 GLU A N 1
ATOM 650 C CA . GLU A 1 82 ? -19.712 5.982 7.568 1.00 94.38 82 GLU A CA 1
ATOM 651 C C . GLU A 1 82 ? -18.716 7.101 7.237 1.00 94.38 82 GLU A C 1
ATOM 653 O O . GLU A 1 82 ? -17.774 6.874 6.491 1.00 94.38 82 GLU A O 1
ATOM 658 N N . GLN A 1 83 ? -18.850 8.277 7.858 1.00 95.56 83 GLN A N 1
ATOM 659 C CA . GLN A 1 83 ? -17.892 9.365 7.661 1.00 95.56 83 GLN A CA 1
ATOM 660 C C . GLN A 1 83 ? -16.481 8.963 8.120 1.00 95.56 83 GLN A C 1
ATOM 662 O O . GLN A 1 83 ? -15.510 9.180 7.400 1.00 95.56 83 GLN A O 1
ATOM 667 N N . GLU A 1 84 ? -16.349 8.325 9.287 1.00 93.69 84 GLU A N 1
ATOM 668 C CA . GLU A 1 84 ? -15.049 7.820 9.751 1.00 93.69 84 GLU A CA 1
ATOM 669 C C . GLU A 1 84 ? -14.483 6.742 8.820 1.00 93.69 84 GLU A C 1
ATOM 671 O O . GLU A 1 84 ? -13.268 6.672 8.612 1.00 93.69 84 GLU A O 1
ATOM 676 N N . ARG A 1 85 ? -15.355 5.906 8.247 1.00 94.06 85 ARG A N 1
ATOM 677 C CA . ARG A 1 85 ? -14.976 4.904 7.250 1.00 94.06 85 ARG A CA 1
ATOM 678 C C . ARG A 1 85 ? -14.453 5.567 5.972 1.00 94.06 85 ARG A C 1
ATOM 680 O O . ARG A 1 85 ? -13.384 5.181 5.500 1.00 94.06 85 ARG A O 1
ATOM 687 N N . GLU A 1 86 ? -15.147 6.574 5.446 1.00 94.81 86 GLU A N 1
ATOM 688 C CA . GLU A 1 86 ? -14.738 7.347 4.263 1.00 94.81 86 GLU A CA 1
ATOM 689 C C . GLU A 1 86 ? -13.414 8.090 4.486 1.00 94.81 86 GLU A C 1
ATOM 691 O O . GLU A 1 86 ? -12.521 8.051 3.632 1.00 94.81 86 GLU A O 1
ATOM 696 N N . GLU A 1 87 ? -13.240 8.719 5.652 1.00 93.88 87 GLU A N 1
ATOM 697 C CA . GLU A 1 87 ? -11.981 9.355 6.043 1.00 93.88 87 GLU A CA 1
ATOM 698 C C . GLU A 1 87 ? -10.848 8.326 6.052 1.00 93.88 87 GLU A C 1
ATOM 700 O O . GLU A 1 87 ? -9.812 8.522 5.409 1.00 93.88 87 GLU A O 1
ATOM 705 N N . ARG A 1 88 ? -11.045 7.183 6.718 1.00 93.44 88 ARG A N 1
ATOM 706 C CA . ARG A 1 88 ? -10.026 6.132 6.815 1.00 93.44 88 ARG A CA 1
ATOM 707 C C . ARG A 1 88 ? -9.709 5.505 5.457 1.00 93.44 88 ARG A C 1
ATOM 709 O O . ARG A 1 88 ? -8.540 5.252 5.167 1.00 93.44 88 ARG A O 1
ATOM 716 N N . GLN A 1 89 ? -10.708 5.315 4.596 1.00 95.12 89 GLN A N 1
ATOM 717 C CA . GLN A 1 89 ? -10.503 4.890 3.211 1.00 95.12 89 GLN A CA 1
ATOM 718 C C . GLN A 1 89 ? -9.677 5.912 2.425 1.00 95.12 89 GLN A C 1
ATOM 720 O O . GLN A 1 89 ? -8.740 5.531 1.725 1.00 95.12 89 GLN A O 1
ATOM 725 N N . THR A 1 90 ? -9.968 7.202 2.578 1.00 95.00 90 THR A N 1
ATOM 726 C CA . THR A 1 90 ? -9.222 8.284 1.920 1.00 95.00 90 THR A CA 1
ATOM 727 C C . THR A 1 90 ? -7.761 8.315 2.369 1.00 95.00 90 THR A C 1
ATOM 729 O O . THR A 1 90 ? -6.857 8.433 1.535 1.00 95.00 90 THR A O 1
ATOM 732 N N . HIS A 1 91 ? -7.507 8.148 3.669 1.00 95.12 91 HIS A N 1
ATOM 733 C CA . HIS A 1 91 ? -6.147 8.053 4.197 1.00 95.12 91 HIS A CA 1
ATOM 734 C C . HIS A 1 91 ? -5.400 6.834 3.635 1.00 95.12 91 HIS A C 1
ATOM 736 O O . HIS A 1 91 ? -4.242 6.971 3.238 1.00 95.12 91 HIS A O 1
ATOM 742 N N . LEU A 1 92 ? -6.053 5.670 3.540 1.00 95.88 92 LEU A N 1
ATOM 743 C CA . LEU A 1 92 ? -5.441 4.481 2.950 1.00 95.88 92 LEU A CA 1
ATOM 744 C C . LEU A 1 92 ? -5.114 4.686 1.467 1.00 95.88 92 LEU A C 1
ATOM 746 O O . LEU A 1 92 ? -3.991 4.414 1.064 1.00 95.88 92 LEU A O 1
ATOM 750 N N . VAL A 1 93 ? -6.042 5.201 0.658 1.00 97.00 93 VAL A N 1
ATOM 751 C CA . VAL A 1 93 ? -5.779 5.466 -0.770 1.00 97.00 93 VAL A CA 1
ATOM 752 C C . VAL A 1 93 ? -4.615 6.446 -0.937 1.00 97.00 93 VAL A C 1
ATOM 754 O O . VAL A 1 93 ? -3.736 6.222 -1.76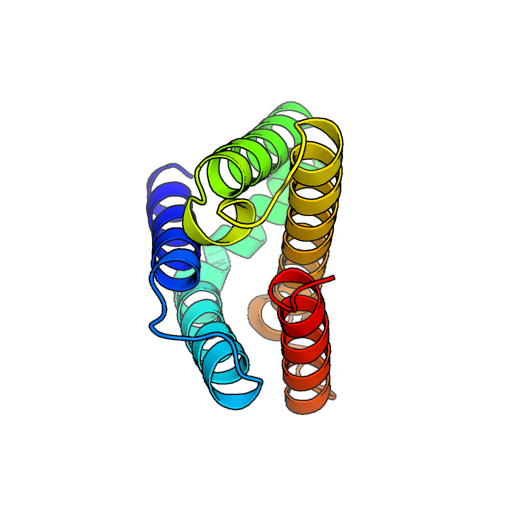5 1.00 97.00 93 VAL A O 1
ATOM 757 N N . THR A 1 94 ? -4.551 7.490 -0.108 1.00 96.31 94 THR A N 1
ATOM 758 C CA . THR A 1 94 ? -3.422 8.436 -0.106 1.00 96.31 94 THR A CA 1
ATOM 759 C C . THR A 1 94 ? -2.102 7.736 0.221 1.00 96.31 94 THR A C 1
ATOM 761 O O . THR A 1 94 ? -1.088 7.986 -0.433 1.00 96.31 94 THR A O 1
ATOM 764 N N . PHE A 1 95 ? -2.108 6.830 1.202 1.00 97.00 95 PHE A N 1
ATOM 765 C CA . PHE A 1 95 ? -0.951 5.998 1.511 1.00 97.00 95 PHE A CA 1
ATOM 766 C C . PHE A 1 95 ? -0.552 5.111 0.322 1.00 97.00 95 PHE A C 1
ATOM 768 O O . PHE A 1 95 ? 0.624 5.088 -0.026 1.00 97.00 95 PHE A O 1
ATOM 775 N N . MET A 1 96 ? -1.504 4.436 -0.333 1.00 96.94 96 MET A N 1
ATOM 776 C CA . MET A 1 96 ? -1.236 3.578 -1.498 1.00 96.94 96 MET A CA 1
ATOM 777 C C . MET A 1 96 ? -0.571 4.374 -2.627 1.00 96.94 96 MET A C 1
ATOM 779 O O . MET A 1 96 ? 0.465 3.964 -3.131 1.00 96.94 96 MET A O 1
ATOM 783 N N . MET A 1 97 ? -1.082 5.567 -2.944 1.00 96.00 97 MET A N 1
ATOM 784 C CA . MET A 1 97 ? -0.475 6.443 -3.955 1.00 96.00 97 MET A CA 1
ATOM 785 C C . MET A 1 97 ? 0.945 6.895 -3.574 1.00 96.00 97 MET A C 1
ATOM 787 O O . MET A 1 97 ? 1.829 6.990 -4.426 1.00 96.00 97 MET A O 1
ATOM 791 N N . SER A 1 98 ? 1.178 7.184 -2.290 1.00 95.94 98 SER A N 1
ATOM 792 C CA . SER A 1 98 ? 2.512 7.517 -1.778 1.00 95.94 98 SER A CA 1
ATOM 793 C C . SER A 1 98 ? 3.465 6.325 -1.888 1.00 95.94 98 SER A C 1
ATOM 795 O O . SER A 1 98 ? 4.603 6.490 -2.334 1.00 95.94 98 SER A O 1
ATOM 797 N N . LEU A 1 99 ? 3.006 5.127 -1.517 1.00 96.62 99 LEU A N 1
ATOM 798 C CA . LEU A 1 99 ? 3.760 3.884 -1.640 1.00 96.62 99 LEU A CA 1
ATOM 799 C C . LEU A 1 99 ? 4.134 3.633 -3.098 1.00 96.62 99 LEU A C 1
ATOM 801 O O . LEU A 1 99 ? 5.324 3.507 -3.371 1.00 96.62 99 LEU A O 1
ATOM 805 N N . ASP A 1 100 ? 3.162 3.667 -4.014 1.00 95.44 100 ASP A N 1
ATOM 806 C CA . ASP A 1 100 ? 3.375 3.457 -5.449 1.00 95.44 100 ASP A CA 1
ATOM 807 C C . ASP A 1 100 ? 4.480 4.374 -5.970 1.00 95.44 100 ASP A C 1
ATOM 809 O O . ASP A 1 100 ? 5.447 3.935 -6.596 1.00 95.44 100 ASP A O 1
ATOM 813 N N . ARG A 1 101 ? 4.399 5.669 -5.640 1.00 95.69 101 ARG A N 1
ATOM 814 C CA . ARG A 1 101 ? 5.367 6.637 -6.148 1.00 95.69 101 ARG A CA 1
ATOM 815 C C . ARG A 1 101 ? 6.763 6.441 -5.568 1.00 95.69 101 ARG A C 1
ATOM 817 O O . ARG A 1 101 ? 7.748 6.571 -6.298 1.00 95.69 101 ARG A O 1
ATOM 824 N N . ASN A 1 102 ? 6.865 6.146 -4.274 1.00 96.69 102 ASN A N 1
ATOM 825 C CA . ASN A 1 102 ? 8.149 5.867 -3.634 1.00 96.69 102 ASN A CA 1
ATOM 826 C C . ASN A 1 102 ? 8.764 4.573 -4.181 1.00 96.69 102 ASN A C 1
ATOM 828 O O . ASN A 1 102 ? 9.947 4.550 -4.515 1.00 96.69 102 ASN A O 1
ATOM 832 N N . PHE A 1 103 ? 7.965 3.519 -4.326 1.00 96.19 103 PHE A N 1
ATOM 833 C CA . PHE A 1 103 ? 8.417 2.210 -4.788 1.00 96.19 103 PHE A CA 1
ATOM 834 C C . PHE A 1 103 ? 8.817 2.245 -6.264 1.00 96.19 103 PHE A C 1
ATOM 836 O O . PHE A 1 103 ? 9.837 1.662 -6.629 1.00 96.19 103 PHE A O 1
ATOM 843 N N . TYR A 1 104 ? 8.129 3.031 -7.095 1.00 95.31 104 TYR A N 1
ATOM 844 C CA . TYR A 1 104 ? 8.572 3.312 -8.458 1.00 95.31 104 TYR A CA 1
ATOM 845 C C . TYR A 1 104 ? 9.993 3.893 -8.487 1.00 95.31 104 TYR A C 1
ATOM 847 O O . TYR A 1 104 ? 10.862 3.396 -9.205 1.00 95.31 104 TYR A O 1
ATOM 855 N N . PHE A 1 105 ? 10.282 4.924 -7.690 1.00 95.38 105 PHE A N 1
ATOM 856 C CA . PHE A 1 105 ? 11.626 5.506 -7.692 1.00 95.38 105 PHE A CA 1
ATOM 857 C C . PHE A 1 105 ? 12.685 4.571 -7.098 1.00 95.38 105 PHE A C 1
ATOM 859 O O . PHE A 1 105 ? 13.777 4.467 -7.661 1.00 95.38 105 PHE A O 1
ATOM 866 N N . LEU A 1 106 ? 12.368 3.873 -6.006 1.00 95.00 106 LEU A N 1
ATOM 867 C CA . LEU A 1 106 ? 13.293 2.956 -5.339 1.00 95.00 106 LEU A CA 1
ATOM 868 C C . LEU A 1 106 ? 13.623 1.733 -6.205 1.00 95.00 106 LEU A C 1
ATOM 870 O O . LEU A 1 106 ? 14.799 1.409 -6.379 1.00 95.00 106 LEU A O 1
ATOM 874 N N . TYR A 1 107 ? 12.606 1.066 -6.753 1.00 93.94 107 TYR A N 1
ATOM 875 C CA . TYR A 1 107 ? 12.746 -0.277 -7.329 1.00 93.94 107 TYR A CA 1
ATOM 876 C C . TYR A 1 107 ? 12.682 -0.295 -8.855 1.00 93.94 107 TYR A C 1
ATOM 878 O O . TYR A 1 107 ? 13.401 -1.064 -9.482 1.00 93.94 107 TYR A O 1
ATOM 886 N N . VAL A 1 108 ? 11.911 0.599 -9.480 1.00 94.19 108 VAL A N 1
ATOM 887 C CA . VAL A 1 108 ? 11.845 0.679 -10.952 1.00 94.19 108 VAL A CA 1
ATOM 888 C C . VAL A 1 108 ? 12.932 1.600 -11.508 1.00 94.19 108 VAL A C 1
ATOM 890 O O . VAL A 1 108 ? 13.527 1.327 -12.549 1.00 94.19 108 VAL A O 1
ATOM 893 N N . ARG A 1 109 ? 13.220 2.710 -10.820 1.00 93.75 109 ARG A N 1
ATOM 894 C CA . ARG A 1 109 ? 14.245 3.683 -11.242 1.00 93.75 109 ARG A CA 1
ATOM 895 C C . ARG A 1 109 ? 15.598 3.493 -10.565 1.00 93.75 109 ARG A C 1
ATOM 897 O O . ARG A 1 109 ? 16.552 4.152 -10.968 1.00 93.75 109 ARG A O 1
ATOM 904 N N . GLY A 1 110 ? 15.688 2.603 -9.578 1.00 91.44 110 GLY A N 1
ATOM 905 C CA . GLY A 1 110 ? 16.936 2.260 -8.895 1.00 91.44 110 GLY A CA 1
ATOM 906 C C . GLY A 1 110 ? 17.496 3.365 -7.993 1.00 91.44 110 GLY A C 1
ATOM 907 O O . GLY A 1 110 ? 18.665 3.304 -7.616 1.00 91.44 110 GLY A O 1
ATOM 908 N N . HIS A 1 111 ? 16.701 4.377 -7.630 1.00 92.75 111 HIS A N 1
ATOM 909 C CA . HIS A 1 111 ? 17.120 5.447 -6.721 1.00 92.75 111 HIS A CA 1
ATOM 910 C C . HIS A 1 111 ? 17.002 4.999 -5.264 1.00 92.75 111 HIS A C 1
ATOM 912 O O . HIS A 1 111 ? 16.170 5.503 -4.520 1.00 92.75 111 HIS A O 1
ATOM 918 N N . GLN A 1 112 ? 17.832 4.043 -4.851 1.00 88.94 112 GLN A N 1
ATOM 919 C CA . GLN A 1 112 ? 17.757 3.409 -3.527 1.00 88.94 112 GLN A CA 1
ATOM 920 C C . GLN A 1 112 ? 18.385 4.231 -2.389 1.00 88.94 112 GLN A C 1
ATOM 922 O O . GLN A 1 112 ? 18.558 3.737 -1.270 1.00 88.94 112 GLN A O 1
ATOM 927 N N . ASP A 1 113 ? 18.699 5.502 -2.637 1.00 87.56 113 ASP A N 1
ATOM 928 C CA . ASP A 1 113 ? 19.124 6.419 -1.589 1.00 87.56 113 ASP A CA 1
ATOM 929 C C . ASP A 1 113 ? 18.030 6.505 -0.518 1.00 87.56 113 ASP A C 1
ATOM 931 O O . ASP A 1 113 ? 16.865 6.762 -0.814 1.00 87.56 113 ASP A O 1
ATOM 935 N N . ARG A 1 114 ? 18.405 6.317 0.753 1.00 91.06 114 ARG A N 1
ATOM 936 C CA . ARG A 1 114 ? 17.480 6.384 1.903 1.00 91.06 114 ARG A CA 1
ATOM 937 C C . ARG A 1 114 ? 16.377 5.317 1.909 1.00 91.06 114 ARG A C 1
ATOM 939 O O . ARG A 1 114 ? 15.412 5.486 2.648 1.00 91.06 114 ARG A O 1
ATOM 946 N N . HIS A 1 115 ? 16.534 4.222 1.166 1.00 93.31 115 HIS A N 1
ATOM 947 C CA . HIS A 1 115 ? 15.587 3.102 1.114 1.00 93.31 115 HIS A CA 1
ATOM 948 C C . HIS A 1 115 ? 15.023 2.715 2.496 1.00 93.31 115 HIS A C 1
ATOM 950 O O . HIS A 1 115 ? 13.812 2.777 2.700 1.00 93.31 115 HIS A O 1
ATOM 956 N N . GLU A 1 116 ? 15.882 2.429 3.478 1.00 95.81 116 GLU A N 1
ATOM 957 C CA . GLU A 1 116 ? 15.439 2.051 4.831 1.00 95.81 116 GLU A CA 1
ATOM 958 C C . GLU A 1 116 ? 14.614 3.149 5.526 1.00 95.81 116 GLU A C 1
ATOM 960 O O . GLU A 1 116 ? 13.620 2.855 6.185 1.00 95.81 116 GLU A O 1
ATOM 965 N N . LEU A 1 117 ? 14.969 4.426 5.334 1.00 96.56 117 LEU A N 1
ATOM 966 C CA . LEU A 1 117 ? 14.227 5.554 5.909 1.00 96.56 117 LEU A CA 1
ATOM 967 C C . LEU A 1 117 ? 12.848 5.721 5.263 1.00 96.56 117 LEU A C 1
ATOM 969 O O . LEU A 1 117 ? 11.901 6.115 5.942 1.00 96.56 117 LEU A O 1
ATOM 973 N N . VAL A 1 118 ? 12.727 5.435 3.963 1.00 96.31 118 VAL A N 1
ATOM 974 C CA . VAL A 1 118 ? 11.439 5.466 3.257 1.00 96.31 118 VAL A CA 1
ATOM 975 C C . VAL A 1 118 ? 10.529 4.353 3.773 1.00 96.31 118 VAL A C 1
ATOM 977 O O . VAL A 1 118 ? 9.372 4.627 4.088 1.00 96.31 118 VAL A O 1
ATOM 980 N N . LEU A 1 119 ? 11.046 3.130 3.940 1.00 96.81 119 LEU A N 1
ATOM 981 C CA . LEU A 1 119 ? 10.276 2.025 4.522 1.00 96.81 119 LEU A CA 1
ATOM 982 C C . LEU A 1 119 ? 9.822 2.336 5.951 1.00 96.81 119 LEU A C 1
ATOM 984 O O . LEU A 1 119 ? 8.653 2.144 6.280 1.00 96.81 119 LEU A O 1
ATOM 988 N N . ASP A 1 120 ? 10.710 2.881 6.784 1.00 97.62 120 ASP A N 1
ATOM 989 C CA . ASP A 1 120 ? 10.369 3.276 8.152 1.00 97.62 120 ASP A CA 1
ATOM 990 C C . ASP A 1 120 ? 9.295 4.377 8.181 1.00 97.62 120 ASP A C 1
ATOM 992 O O . ASP A 1 120 ? 8.393 4.353 9.023 1.00 97.62 120 ASP A O 1
ATOM 996 N N . ALA A 1 121 ? 9.363 5.350 7.268 1.00 96.75 121 ALA A N 1
ATOM 997 C CA . ALA A 1 121 ? 8.366 6.413 7.164 1.00 96.75 121 ALA A CA 1
ATOM 998 C C . ALA A 1 121 ? 6.997 5.873 6.723 1.00 96.75 121 ALA A C 1
ATOM 1000 O O . ALA A 1 121 ? 5.983 6.219 7.330 1.00 96.75 121 ALA A O 1
ATOM 1001 N N . LEU A 1 122 ? 6.964 4.994 5.718 1.00 96.81 122 LEU A N 1
ATOM 1002 C CA . LEU A 1 122 ? 5.739 4.342 5.248 1.00 96.81 122 LEU A CA 1
ATOM 1003 C C . LEU A 1 122 ? 5.118 3.458 6.341 1.00 96.81 122 LEU A C 1
ATOM 1005 O O . LEU A 1 122 ? 3.907 3.502 6.542 1.00 96.81 122 LEU A O 1
ATOM 1009 N N . ALA A 1 123 ? 5.928 2.724 7.112 1.00 96.81 123 ALA A N 1
ATOM 1010 C CA . ALA A 1 123 ? 5.436 1.906 8.222 1.00 96.81 123 ALA A CA 1
ATOM 1011 C C . ALA A 1 123 ? 4.777 2.766 9.311 1.00 96.81 123 ALA A C 1
ATOM 1013 O O . ALA A 1 123 ? 3.718 2.414 9.826 1.00 96.81 123 ALA A O 1
ATOM 1014 N N . ARG A 1 124 ? 5.361 3.929 9.633 1.00 95.81 124 ARG A N 1
ATOM 1015 C CA . ARG A 1 124 ? 4.761 4.891 10.576 1.00 95.81 124 ARG A CA 1
ATOM 1016 C C . ARG A 1 124 ? 3.461 5.489 10.046 1.00 95.81 124 ARG A C 1
ATOM 1018 O O . ARG A 1 124 ? 2.540 5.688 10.826 1.00 95.81 124 ARG A O 1
ATOM 1025 N N . GLN A 1 125 ? 3.373 5.769 8.746 1.00 94.31 125 GLN A N 1
ATOM 1026 C CA . GLN A 1 125 ? 2.130 6.242 8.125 1.00 94.31 125 GLN A CA 1
ATOM 1027 C C . GLN A 1 125 ? 1.025 5.181 8.172 1.00 94.31 125 GLN A C 1
ATOM 1029 O O . GLN A 1 125 ? -0.127 5.517 8.417 1.00 94.31 125 GLN A O 1
ATOM 1034 N N . LEU A 1 126 ? 1.362 3.905 7.973 1.00 93.88 126 LEU A N 1
ATOM 1035 C CA . LEU A 1 126 ? 0.408 2.811 8.162 1.00 93.88 126 LEU A CA 1
ATOM 1036 C C . LEU A 1 126 ? 0.003 2.646 9.624 1.00 93.88 126 LEU A C 1
ATOM 1038 O O . LEU A 1 126 ? -1.159 2.380 9.902 1.00 93.88 126 LEU A O 1
ATOM 1042 N N . LEU A 1 127 ? 0.933 2.815 10.563 1.00 93.38 127 LEU A N 1
ATOM 1043 C CA . LEU A 1 127 ? 0.637 2.656 11.984 1.00 93.38 127 LEU A CA 1
ATOM 1044 C C . LEU A 1 127 ? -0.496 3.594 12.425 1.00 93.38 127 LEU A C 1
ATOM 1046 O O . LEU A 1 127 ? -1.453 3.145 13.048 1.00 93.38 127 LEU A O 1
ATOM 1050 N N . THR A 1 128 ? -0.461 4.859 11.998 1.00 90.56 128 THR A N 1
ATOM 1051 C CA . THR A 1 128 ? -1.506 5.841 12.339 1.00 90.56 128 THR A CA 1
ATOM 1052 C C . THR A 1 128 ? -2.879 5.524 11.736 1.00 90.56 128 THR A C 1
ATOM 1054 O O . THR A 1 128 ? -3.888 6.044 12.211 1.00 90.56 128 THR A O 1
ATOM 1057 N N . LEU A 1 129 ? -2.950 4.675 10.702 1.00 88.44 129 LEU A N 1
ATOM 1058 C CA . LEU A 1 129 ? -4.211 4.199 10.124 1.00 88.44 129 LEU A CA 1
ATOM 1059 C C . LEU A 1 129 ? -4.888 3.122 10.979 1.00 88.44 129 LEU A C 1
ATOM 1061 O O . LEU A 1 129 ? -6.118 3.035 10.971 1.00 88.44 129 LEU A O 1
ATOM 1065 N N . PHE A 1 130 ? -4.099 2.311 11.687 1.00 85.81 130 PHE A N 1
ATOM 1066 C CA . PHE A 1 130 ? -4.579 1.185 12.494 1.00 85.81 130 PHE A CA 1
ATOM 1067 C C . PHE A 1 130 ? -4.620 1.476 13.999 1.00 85.81 130 PHE A C 1
ATOM 1069 O O . PHE A 1 130 ? -5.188 0.688 14.757 1.00 85.81 130 PHE A O 1
ATOM 1076 N N . GLU A 1 131 ? -4.051 2.596 14.442 1.00 80.44 131 GLU A N 1
ATOM 1077 C CA . GLU A 1 131 ? -4.192 3.067 15.816 1.00 80.44 131 GLU A CA 1
ATOM 1078 C C . GLU A 1 131 ? -5.663 3.418 16.131 1.00 80.44 131 GLU A C 1
ATOM 1080 O O . GLU A 1 131 ? -6.329 4.101 15.343 1.00 80.44 131 GLU A O 1
ATOM 1085 N N . PRO A 1 132 ? -6.198 2.969 17.284 1.00 64.19 132 PRO A N 1
ATOM 1086 C CA . PRO A 1 132 ? -7.477 3.458 17.785 1.00 64.19 132 PRO A CA 1
ATOM 1087 C C . PRO A 1 132 ? -7.402 4.977 17.982 1.00 64.19 132 PRO A C 1
ATOM 1089 O O . PRO A 1 132 ? -6.450 5.464 18.594 1.00 64.19 132 PRO A O 1
ATOM 1092 N N . ARG A 1 133 ? -8.391 5.712 17.462 1.00 59.59 133 ARG A N 1
ATOM 1093 C CA . ARG A 1 133 ? -8.571 7.138 17.769 1.00 59.59 133 ARG A CA 1
ATOM 1094 C C . ARG A 1 133 ? -9.325 7.308 19.082 1.00 59.59 133 ARG A C 1
ATOM 1096 O O . ARG A 1 133 ? -10.235 6.486 19.333 1.00 59.59 133 ARG A O 1
#

Sequence (133 aa):
MRDIEDEIAAGYRRLDALPGYDFTVLRAWLVEIRELWDTYSIEFAAMEQAMAADTAVADEWLGMLRRVSGSMQRLYSTCASEQEREERQTHLVTFMMSLDRNFYFLYVRGHQDRHELVLDALARQLLTLFEPR